Protein AF-A0A3N5NMN5-F1 (afdb_monomer_lite)

Radius of gyration: 17.72 Å; chains: 1; bounding box: 63×18×40 Å

Secondary structure (DSSP, 8-state):
---HHHHHHHHHHHHHHHS-GGGT-SGGGHHHHHHT-----S---HHHHTT-SPPPP----GGGSTTTS----------

Structure (mmCIF, N/CA/C/O backbone):
data_AF-A0A3N5NMN5-F1
#
_entry.id   AF-A0A3N5NMN5-F1
#
loop_
_atom_site.group_PDB
_atom_site.id
_atom_site.type_symbol
_atom_site.label_atom_id
_atom_site.label_alt_id
_atom_site.label_comp_id
_atom_site.label_asym_id
_atom_site.label_entity_id
_atom_site.label_seq_id
_atom_site.pdbx_PDB_ins_code
_atom_site.Cartn_x
_atom_site.Cartn_y
_atom_site.Cartn_z
_atom_site.occupancy
_atom_site.B_iso_or_equiv
_atom_site.auth_seq_id
_atom_site.auth_comp_id
_atom_site.auth_asym_id
_atom_site.auth_atom_id
_atom_site.pdbx_PDB_model_num
ATOM 1 N N . ASP A 1 1 ? -25.228 9.283 10.023 1.00 57.91 1 ASP A N 1
ATOM 2 C CA . ASP A 1 1 ? -24.192 9.624 11.013 1.00 57.91 1 ASP A CA 1
ATOM 3 C C . ASP A 1 1 ? -23.387 8.394 11.389 1.00 57.91 1 ASP A C 1
ATOM 5 O O . ASP A 1 1 ? -23.946 7.439 11.913 1.00 57.91 1 ASP A O 1
ATOM 9 N N . GLU A 1 2 ? -22.095 8.383 11.056 1.00 70.12 2 GLU A N 1
ATOM 10 C CA . GLU A 1 2 ? -21.141 7.432 11.643 1.00 70.12 2 GLU A CA 1
ATOM 11 C C . GLU A 1 2 ? -20.841 7.869 13.079 1.00 70.12 2 GLU A C 1
ATOM 13 O O . GLU A 1 2 ? -20.655 9.056 13.348 1.00 70.12 2 GLU A O 1
ATOM 18 N N . THR A 1 3 ? -20.768 6.920 14.014 1.00 90.50 3 THR A N 1
ATOM 19 C CA . THR A 1 3 ? -20.277 7.233 15.359 1.00 90.50 3 THR A CA 1
ATOM 20 C C . THR A 1 3 ? -18.782 7.581 15.284 1.00 90.50 3 THR A C 1
ATOM 22 O O . THR A 1 3 ? -18.067 7.002 14.458 1.00 90.50 3 THR A O 1
ATOM 25 N N . PRO A 1 4 ? -18.259 8.468 16.154 1.00 95.19 4 PRO A N 1
ATOM 26 C CA . PRO A 1 4 ? -16.838 8.8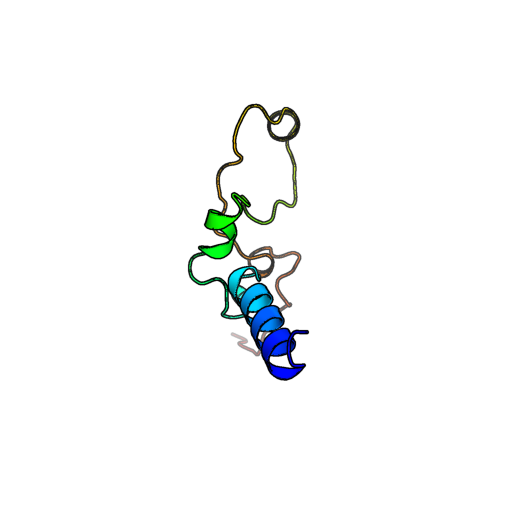31 16.152 1.00 95.19 4 PRO A CA 1
ATOM 27 C C . PRO A 1 4 ? -15.892 7.624 16.225 1.00 95.19 4 PRO A C 1
ATOM 29 O O . PRO A 1 4 ? -14.832 7.619 15.605 1.00 95.19 4 PRO A O 1
ATOM 32 N N . PHE A 1 5 ? -16.303 6.571 16.937 1.00 95.56 5 PHE A N 1
ATOM 33 C CA . PHE A 1 5 ? -15.567 5.312 17.009 1.00 95.56 5 PHE A CA 1
ATOM 34 C C . PHE A 1 5 ? -15.471 4.609 15.648 1.00 95.56 5 PHE A C 1
ATOM 36 O O . PHE A 1 5 ? -14.377 4.236 15.229 1.00 95.56 5 PHE A O 1
ATOM 43 N N . PHE A 1 6 ? -16.594 4.442 14.942 1.00 96.50 6 PHE A N 1
ATOM 44 C CA . PHE A 1 6 ? -16.587 3.753 13.651 1.00 96.50 6 PHE A CA 1
ATOM 45 C C . PHE A 1 6 ? -15.770 4.524 12.611 1.00 96.50 6 PHE A C 1
ATOM 47 O O . PHE A 1 6 ? -14.962 3.925 11.902 1.00 96.50 6 PHE A O 1
ATOM 54 N N . ALA A 1 7 ? -15.914 5.852 12.577 1.00 96.56 7 ALA A N 1
ATOM 55 C CA . ALA A 1 7 ? -15.133 6.711 11.693 1.00 96.56 7 ALA A CA 1
ATOM 56 C C . ALA A 1 7 ? -13.619 6.540 11.924 1.00 96.56 7 ALA A C 1
ATOM 58 O O . ALA A 1 7 ? -12.850 6.414 10.967 1.00 96.56 7 ALA A O 1
ATOM 59 N N . LEU A 1 8 ? -13.193 6.463 13.190 1.00 97.38 8 LEU A N 1
ATOM 60 C CA . LEU A 1 8 ? -11.794 6.260 13.565 1.00 97.38 8 LEU A CA 1
ATOM 61 C C . LEU A 1 8 ? -11.267 4.890 13.113 1.00 97.38 8 LEU A C 1
ATOM 63 O O . LEU A 1 8 ? -10.213 4.806 12.481 1.00 97.38 8 LEU A O 1
ATOM 67 N N . VAL A 1 9 ? -12.016 3.818 13.389 1.00 97.50 9 VAL A N 1
ATOM 68 C CA . VAL A 1 9 ? -11.645 2.454 12.973 1.00 97.50 9 VAL A CA 1
ATOM 69 C C . VAL A 1 9 ? -11.546 2.360 11.452 1.00 97.50 9 VAL A C 1
ATOM 71 O O . VAL A 1 9 ? -10.573 1.816 10.924 1.00 97.50 9 VAL A O 1
ATOM 74 N N . ARG A 1 10 ? -12.516 2.933 10.732 1.00 97.06 10 ARG A N 1
ATOM 75 C CA . ARG A 1 10 ? -12.515 2.979 9.268 1.00 97.06 10 ARG A CA 1
ATOM 76 C C . ARG A 1 10 ? -11.286 3.717 8.737 1.00 97.06 10 ARG A C 1
ATOM 78 O O . ARG A 1 10 ? -10.611 3.201 7.848 1.00 97.06 10 ARG A O 1
ATOM 85 N N . ALA A 1 11 ? -10.968 4.887 9.289 1.00 97.56 11 ALA A N 1
ATOM 86 C CA . ALA A 1 11 ? -9.808 5.672 8.876 1.00 97.56 11 ALA A CA 1
ATOM 87 C C . ALA A 1 11 ? -8.491 4.904 9.073 1.00 97.56 11 ALA A C 1
ATOM 89 O O . ALA A 1 11 ? -7.702 4.796 8.134 1.00 97.56 11 ALA A O 1
ATOM 90 N N . HIS A 1 12 ? -8.275 4.308 10.247 1.00 96.94 12 HIS A N 1
ATOM 91 C CA . HIS A 1 12 ? -7.057 3.539 10.515 1.00 96.94 12 HIS A CA 1
ATOM 92 C C . HIS A 1 12 ? -6.966 2.250 9.701 1.00 96.94 12 HIS A C 1
ATOM 94 O O . HIS A 1 12 ? -5.873 1.867 9.291 1.00 96.94 12 HIS A O 1
ATOM 100 N N . THR A 1 13 ? -8.096 1.608 9.399 1.00 96.88 13 THR A N 1
ATOM 101 C CA . THR A 1 13 ? -8.114 0.436 8.513 1.00 96.88 13 THR A CA 1
ATOM 102 C C . THR A 1 13 ? -7.651 0.816 7.113 1.00 96.88 13 THR A C 1
ATOM 104 O O . THR A 1 13 ? -6.806 0.132 6.542 1.00 96.88 13 THR A O 1
ATOM 107 N N . LEU A 1 14 ? -8.148 1.931 6.565 1.00 97.44 14 LEU A N 1
ATOM 108 C CA . LEU A 1 14 ? -7.700 2.428 5.263 1.00 97.44 14 LEU A CA 1
ATOM 109 C C . LEU A 1 14 ? -6.209 2.786 5.291 1.00 97.44 14 LEU A C 1
ATOM 111 O O . LEU A 1 14 ? -5.472 2.374 4.399 1.00 97.44 14 LEU A O 1
ATOM 115 N N . GLN A 1 15 ? -5.750 3.482 6.335 1.00 97.31 15 GLN A N 1
ATOM 116 C CA . GLN A 1 15 ? -4.331 3.798 6.509 1.00 97.31 15 GLN A CA 1
ATOM 117 C C . GLN A 1 15 ? -3.478 2.528 6.528 1.00 97.31 15 GLN A C 1
ATOM 119 O O . GLN A 1 15 ? -2.566 2.413 5.722 1.00 97.31 15 GLN A O 1
ATOM 124 N N . GLY A 1 16 ? -3.801 1.549 7.373 1.00 97.50 16 GLY A N 1
ATOM 125 C CA . GLY A 1 16 ? -3.044 0.300 7.461 1.00 97.50 16 GLY A CA 1
ATOM 126 C C . GLY A 1 16 ? -3.134 -0.562 6.199 1.00 97.50 16 GLY A C 1
ATOM 127 O O . GLY A 1 16 ? -2.183 -1.262 5.873 1.00 97.50 16 GLY A O 1
ATOM 128 N N . THR A 1 17 ? -4.244 -0.508 5.460 1.00 97.88 17 THR A N 1
ATOM 129 C CA . THR A 1 17 ? -4.418 -1.287 4.221 1.00 97.88 17 THR A CA 1
ATOM 130 C C . THR A 1 17 ? -3.570 -0.728 3.084 1.00 97.88 17 THR A C 1
ATOM 132 O O . THR A 1 17 ? -3.009 -1.498 2.312 1.00 97.88 17 THR A O 1
ATOM 135 N N . PHE A 1 18 ? -3.457 0.599 2.981 1.00 96.94 18 PHE A N 1
ATOM 136 C CA . PHE A 1 18 ? -2.835 1.270 1.835 1.00 96.94 18 PHE A CA 1
ATOM 137 C C . PHE A 1 18 ? -1.501 1.965 2.155 1.00 96.94 18 PHE A C 1
ATOM 139 O O . PHE A 1 18 ? -0.928 2.604 1.271 1.00 96.94 18 PHE A O 1
ATOM 146 N N . CYS A 1 19 ? -0.986 1.850 3.384 1.00 95.88 19 CYS A N 1
ATOM 147 C CA . CYS A 1 19 ? 0.307 2.419 3.764 1.00 95.88 19 CYS A CA 1
ATOM 148 C C . CYS A 1 19 ? 1.484 1.761 3.032 1.00 95.88 19 CYS A C 1
ATOM 150 O O . CYS A 1 19 ? 1.353 0.758 2.328 1.00 95.88 19 CYS A O 1
ATOM 152 N N . ASP A 1 20 ? 2.670 2.324 3.239 1.00 94.88 20 ASP A N 1
ATOM 153 C CA . ASP A 1 20 ? 3.912 1.638 2.913 1.00 94.88 20 ASP A CA 1
ATOM 154 C C . ASP A 1 20 ? 4.075 0.375 3.792 1.00 94.88 20 ASP A C 1
ATOM 156 O O . ASP A 1 20 ? 3.859 0.463 5.009 1.00 94.88 20 ASP A O 1
ATOM 160 N N . PRO A 1 21 ? 4.444 -0.793 3.226 1.00 95.06 21 PRO A N 1
ATOM 161 C CA . PRO A 1 21 ? 4.581 -2.024 4.005 1.00 95.06 21 PRO A CA 1
ATOM 162 C C . PRO A 1 21 ? 5.638 -1.980 5.116 1.00 95.06 21 PRO A C 1
ATOM 164 O O . PRO A 1 21 ? 5.554 -2.762 6.061 1.00 95.06 21 PRO A O 1
ATOM 167 N N . ALA A 1 22 ? 6.605 -1.055 5.060 1.00 92.75 22 ALA A N 1
ATOM 168 C CA . ALA A 1 22 ? 7.610 -0.890 6.112 1.00 92.75 22 ALA A CA 1
ATOM 169 C C . ALA A 1 22 ? 7.013 -0.475 7.468 1.00 92.75 22 ALA A C 1
ATOM 171 O O . ALA A 1 22 ? 7.629 -0.711 8.504 1.00 92.75 22 ALA A O 1
ATOM 172 N N . TYR A 1 23 ? 5.801 0.091 7.493 1.00 91.00 23 TYR A N 1
ATOM 173 C CA . TYR A 1 23 ? 5.091 0.405 8.738 1.00 91.00 23 TYR A CA 1
ATOM 174 C C . TYR A 1 23 ? 4.346 -0.799 9.343 1.00 91.00 23 TYR A C 1
ATOM 176 O O . TYR A 1 23 ? 3.630 -0.645 10.330 1.00 91.00 23 TYR A O 1
ATOM 184 N N . GLY A 1 24 ? 4.476 -1.994 8.756 1.00 91.94 24 GLY A N 1
ATOM 185 C CA . GLY A 1 24 ? 3.845 -3.230 9.232 1.00 91.94 24 GLY A CA 1
ATOM 186 C C . GLY A 1 24 ? 2.404 -3.450 8.751 1.00 91.94 24 GLY A C 1
ATOM 187 O O . GLY A 1 24 ? 1.852 -4.527 8.969 1.00 91.94 24 GLY A O 1
ATOM 188 N N . GLY A 1 25 ? 1.798 -2.464 8.081 1.00 95.50 25 GLY A N 1
ATOM 189 C CA . GLY A 1 25 ? 0.555 -2.627 7.320 1.00 95.50 25 GLY A CA 1
ATOM 190 C C . GLY A 1 25 ? 0.810 -3.088 5.880 1.00 95.50 25 GLY A C 1
ATOM 191 O O . GLY A 1 25 ? 1.925 -3.464 5.535 1.00 95.50 25 GLY A O 1
ATOM 192 N N . ASN A 1 26 ? -0.228 -3.071 5.036 1.00 97.31 26 ASN A N 1
ATOM 193 C CA . ASN A 1 26 ? -0.172 -3.389 3.601 1.00 97.31 26 ASN A CA 1
ATOM 194 C C . ASN A 1 26 ? 0.726 -4.601 3.269 1.00 97.31 26 ASN A C 1
ATOM 196 O O . ASN A 1 26 ? 1.590 -4.560 2.388 1.00 97.31 26 ASN A O 1
ATOM 200 N N . ALA A 1 27 ? 0.556 -5.686 4.027 1.00 95.62 27 ALA A N 1
ATOM 201 C CA . ALA A 1 27 ? 1.403 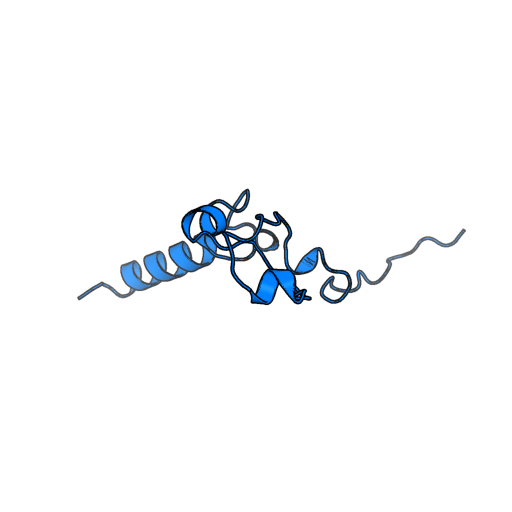-6.861 3.907 1.00 95.62 27 ALA A CA 1
ATOM 202 C C . ALA A 1 27 ? 1.398 -7.387 2.466 1.00 95.62 27 ALA A C 1
ATOM 204 O O . ALA A 1 27 ? 0.351 -7.477 1.821 1.00 95.62 27 ALA A O 1
ATOM 205 N N . ASN A 1 28 ? 2.583 -7.730 1.960 1.00 94.75 28 ASN A N 1
ATOM 206 C CA . ASN A 1 28 ? 2.782 -8.198 0.587 1.00 94.75 28 ASN A CA 1
ATOM 207 C C . ASN A 1 28 ? 2.257 -7.243 -0.501 1.00 94.75 28 ASN A C 1
ATOM 209 O O . ASN A 1 28 ? 2.069 -7.680 -1.635 1.00 94.75 28 ASN A O 1
ATOM 213 N N . PHE A 1 29 ? 2.083 -5.953 -0.188 1.00 96.31 29 PHE A N 1
ATOM 214 C CA . PHE A 1 29 ? 1.631 -4.921 -1.125 1.00 96.31 29 PHE A CA 1
ATOM 215 C C . PHE A 1 29 ? 0.186 -5.110 -1.626 1.00 96.31 29 PHE A C 1
ATOM 217 O O . PHE A 1 29 ? -0.196 -4.509 -2.627 1.00 96.31 29 PHE A O 1
ATOM 224 N N . VAL A 1 30 ? -0.643 -5.907 -0.937 1.00 96.25 30 VAL A N 1
ATOM 225 C CA . VAL A 1 30 ? -2.007 -6.241 -1.395 1.00 96.25 30 VAL A CA 1
ATOM 226 C C . VAL A 1 30 ? -2.884 -4.999 -1.579 1.00 96.25 30 VAL A C 1
ATOM 228 O O . VAL A 1 30 ? -3.632 -4.915 -2.548 1.00 96.25 30 VAL A O 1
ATOM 231 N N . GLY A 1 31 ? -2.784 -4.006 -0.696 1.00 96.50 31 GLY A N 1
ATOM 232 C CA . GLY A 1 31 ? -3.513 -2.748 -0.845 1.00 96.50 31 GLY A CA 1
ATOM 233 C C . GLY A 1 31 ? -3.087 -1.963 -2.085 1.00 96.50 31 GLY A C 1
ATOM 234 O O . GLY A 1 31 ? -3.922 -1.349 -2.746 1.00 96.50 31 GLY A O 1
ATOM 235 N N . TRP A 1 32 ? -1.806 -2.010 -2.448 1.00 96.25 32 TRP A N 1
ATOM 236 C CA . TRP A 1 32 ? -1.323 -1.387 -3.682 1.00 96.25 32 TRP A CA 1
ATOM 237 C C . TRP A 1 32 ? -1.794 -2.152 -4.918 1.00 96.25 32 TRP A C 1
ATOM 239 O O . TRP A 1 32 ? -2.245 -1.519 -5.872 1.00 96.25 32 TRP A O 1
ATOM 249 N N . ASP A 1 33 ? -1.787 -3.486 -4.867 1.00 94.50 33 ASP A N 1
ATOM 250 C CA . ASP A 1 33 ? -2.320 -4.341 -5.932 1.00 94.50 33 ASP A CA 1
ATOM 251 C C . ASP A 1 33 ? -3.815 -4.044 -6.178 1.00 94.50 33 ASP A C 1
ATOM 253 O O . ASP A 1 33 ? -4.232 -3.904 -7.328 1.00 94.50 33 ASP A O 1
ATOM 257 N N . LEU A 1 34 ? -4.610 -3.841 -5.117 1.00 95.25 34 LEU A N 1
ATOM 258 C CA . LEU A 1 34 ? -6.027 -3.457 -5.216 1.00 95.25 34 LEU A CA 1
ATOM 259 C C . LEU A 1 34 ? -6.245 -2.104 -5.908 1.00 95.25 34 LEU A C 1
ATOM 261 O O . LEU A 1 34 ? -7.217 -1.940 -6.642 1.00 95.25 34 LEU A O 1
ATOM 265 N N . LEU A 1 35 ? -5.356 -1.135 -5.680 1.00 93.25 35 LEU A N 1
ATOM 266 C CA . LEU A 1 35 ? -5.420 0.182 -6.323 1.00 93.25 35 LEU A CA 1
ATOM 267 C C . LEU A 1 35 ? -4.816 0.188 -7.735 1.00 93.25 35 LEU A C 1
ATOM 269 O O . LEU A 1 35 ? -4.926 1.191 -8.439 1.00 93.25 35 LEU A O 1
ATOM 273 N N . GLY A 1 36 ? -4.128 -0.884 -8.138 1.00 91.62 36 GLY A N 1
ATOM 274 C CA . GLY A 1 36 ? -3.258 -0.871 -9.314 1.00 91.62 36 GLY A CA 1
ATOM 275 C C . GLY A 1 36 ? -2.072 0.091 -9.164 1.00 91.62 36 GLY A C 1
ATOM 276 O O . GLY A 1 36 ? -1.522 0.552 -10.166 1.00 91.62 36 GLY A O 1
ATOM 277 N N . TYR A 1 37 ? -1.687 0.428 -7.929 1.00 92.12 37 TYR A N 1
ATOM 278 C CA . TYR A 1 37 ? -0.560 1.311 -7.664 1.00 92.12 37 TYR A CA 1
ATOM 279 C C . TYR A 1 37 ? 0.756 0.539 -7.853 1.00 92.12 37 TYR A C 1
ATOM 281 O O . TYR A 1 37 ? 1.017 -0.422 -7.132 1.00 92.12 37 TYR A O 1
ATOM 289 N N . PRO A 1 38 ? 1.630 0.945 -8.791 1.00 90.25 38 PRO A N 1
ATOM 290 C CA . PRO A 1 38 ? 2.814 0.170 -9.161 1.00 90.25 38 PRO A CA 1
ATOM 291 C C . PRO A 1 38 ? 3.990 0.330 -8.183 1.00 90.25 38 PRO A C 1
ATOM 293 O O . PRO A 1 38 ? 5.086 -0.140 -8.487 1.00 90.25 38 PRO A O 1
ATOM 296 N N . GLY A 1 39 ? 3.794 1.012 -7.054 1.00 91.38 39 GLY A N 1
ATOM 297 C CA . GLY A 1 39 ? 4.836 1.342 -6.085 1.00 91.38 39 GLY A CA 1
ATOM 298 C C . GLY A 1 39 ? 5.535 2.679 -6.342 1.00 91.38 39 GLY A C 1
ATOM 299 O O . GLY A 1 39 ? 5.319 3.351 -7.356 1.00 91.38 39 GLY A O 1
ATOM 300 N N . VAL A 1 40 ? 6.391 3.066 -5.392 1.00 89.56 40 VAL A N 1
ATOM 301 C CA . VAL A 1 40 ? 7.132 4.335 -5.415 1.00 89.56 40 VAL A CA 1
ATOM 302 C C . VAL A 1 40 ? 8.160 4.326 -6.543 1.00 89.56 40 VAL A C 1
ATOM 304 O O . VAL A 1 40 ? 8.983 3.414 -6.636 1.00 89.56 40 VAL A O 1
ATOM 307 N N . ARG A 1 41 ? 8.147 5.368 -7.381 1.00 86.56 41 ARG A N 1
ATOM 308 C CA . ARG A 1 41 ? 9.093 5.573 -8.487 1.00 86.56 41 ARG A CA 1
ATOM 309 C C . ARG A 1 41 ? 9.760 6.931 -8.342 1.00 86.56 41 ARG A C 1
ATOM 311 O O . ARG A 1 41 ? 9.087 7.954 -8.321 1.00 86.56 41 ARG A O 1
ATOM 318 N N . LEU A 1 42 ? 11.085 6.924 -8.249 1.00 86.06 42 LEU A N 1
ATOM 319 C CA . LEU A 1 42 ? 11.891 8.142 -8.098 1.00 86.06 42 LEU A CA 1
ATOM 320 C C . LEU A 1 42 ? 12.281 8.762 -9.439 1.00 86.06 42 LEU A C 1
ATOM 322 O O . LEU A 1 42 ? 12.691 9.916 -9.503 1.00 86.06 42 LEU A O 1
ATOM 326 N N . ASN A 1 43 ? 12.174 7.980 -10.511 1.00 85.25 43 ASN A N 1
ATOM 327 C CA . ASN A 1 43 ? 12.429 8.407 -11.871 1.00 85.25 43 ASN A CA 1
ATOM 328 C C . ASN A 1 43 ? 11.295 7.943 -12.792 1.00 85.25 43 ASN A C 1
ATOM 330 O O . 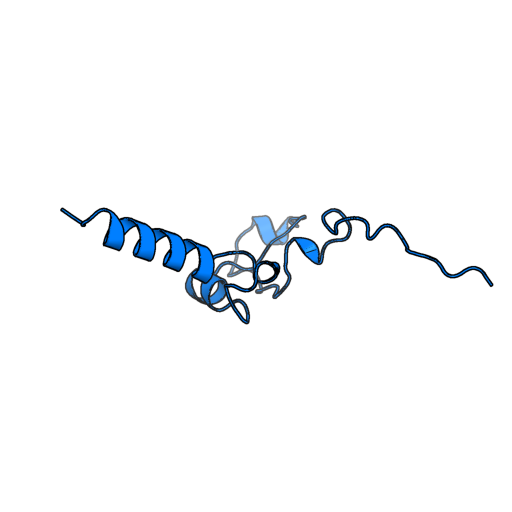ASN A 1 43 ? 10.607 6.954 -12.533 1.00 85.25 43 ASN A O 1
ATOM 334 N N . ALA A 1 44 ? 11.106 8.682 -13.880 1.00 82.44 44 ALA A N 1
ATOM 335 C CA . ALA A 1 44 ? 10.207 8.318 -14.962 1.00 82.44 44 ALA A CA 1
ATOM 336 C C . ALA A 1 44 ? 10.973 8.445 -16.275 1.00 82.44 44 ALA A C 1
ATOM 338 O O . ALA A 1 44 ? 11.588 9.478 -16.547 1.00 82.44 44 ALA A O 1
ATOM 339 N N . THR A 1 45 ? 10.957 7.394 -17.085 1.00 84.62 45 THR A N 1
ATOM 340 C CA . THR A 1 45 ? 11.511 7.446 -18.438 1.00 84.62 45 THR A CA 1
ATOM 341 C C . THR A 1 45 ? 10.502 8.079 -19.398 1.00 84.62 45 THR A C 1
ATOM 343 O O . THR A 1 45 ? 9.299 8.106 -19.134 1.00 84.62 45 THR A O 1
ATOM 346 N N . ALA A 1 46 ? 10.960 8.534 -20.568 1.00 85.06 46 ALA A N 1
ATOM 347 C CA . ALA A 1 46 ? 10.055 9.006 -21.620 1.00 85.06 46 ALA A CA 1
ATOM 348 C C . ALA A 1 46 ? 9.051 7.924 -22.070 1.00 85.06 46 ALA A C 1
ATOM 350 O O . ALA A 1 46 ? 7.976 8.248 -22.563 1.00 85.06 46 ALA A O 1
ATOM 351 N N . ALA A 1 47 ? 9.382 6.638 -21.907 1.00 81.69 47 ALA A N 1
ATOM 352 C CA . ALA A 1 47 ? 8.456 5.542 -22.175 1.00 81.69 47 ALA A CA 1
ATOM 353 C C . ALA A 1 47 ? 7.369 5.430 -21.092 1.00 81.69 47 ALA A C 1
ATOM 355 O O . ALA A 1 47 ? 6.202 5.276 -21.440 1.00 81.69 47 ALA A O 1
ATOM 356 N N . ASP A 1 48 ? 7.722 5.583 -19.810 1.00 81.31 48 ASP A N 1
ATOM 357 C CA . ASP A 1 48 ? 6.751 5.577 -18.702 1.00 81.31 48 ASP A CA 1
ATOM 358 C C . ASP A 1 48 ? 5.738 6.728 -18.837 1.00 81.31 48 ASP A C 1
ATOM 360 O O . ASP A 1 48 ? 4.543 6.544 -18.619 1.00 81.31 48 ASP A O 1
ATOM 364 N N . GLN A 1 49 ? 6.201 7.904 -19.275 1.00 83.44 49 GLN A N 1
ATOM 365 C CA . GLN A 1 49 ? 5.357 9.087 -19.495 1.00 83.44 49 GLN A CA 1
ATOM 366 C C . GLN A 1 49 ? 4.342 8.920 -20.628 1.00 83.44 49 GLN A C 1
ATOM 368 O O . GLN A 1 49 ? 3.300 9.568 -20.620 1.00 83.44 49 GLN A O 1
ATOM 373 N N . ARG A 1 50 ? 4.623 8.053 -21.607 1.00 85.12 50 ARG A N 1
ATOM 374 C CA . ARG A 1 50 ? 3.682 7.768 -22.700 1.00 85.12 50 ARG A CA 1
ATOM 375 C C . ARG A 1 50 ? 2.469 6.967 -22.229 1.00 85.12 50 ARG A C 1
ATOM 377 O O . AR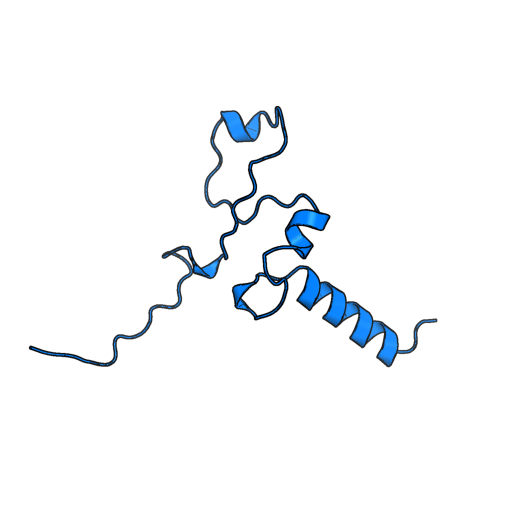G A 1 50 ? 1.531 6.829 -23.005 1.00 85.12 50 ARG A O 1
ATOM 384 N N . MET A 1 51 ? 2.493 6.434 -20.999 1.00 79.12 51 MET A N 1
ATOM 385 C CA . MET A 1 51 ? 1.379 5.727 -20.356 1.00 79.12 51 MET A CA 1
ATOM 386 C C . MET A 1 51 ? 0.736 4.651 -21.249 1.00 79.12 51 MET A C 1
ATOM 388 O O . MET A 1 51 ? -0.468 4.423 -21.190 1.00 79.12 51 MET A O 1
ATOM 392 N N . SER A 1 52 ? 1.520 3.968 -22.091 1.00 75.56 52 SER A N 1
ATOM 393 C CA . SER A 1 52 ? 0.972 3.037 -23.089 1.00 75.56 52 SER A CA 1
ATOM 394 C C . SER A 1 52 ? 0.520 1.686 -22.502 1.00 75.56 52 SER A C 1
ATOM 396 O O . SER A 1 52 ? 0.288 0.739 -23.251 1.00 75.56 52 SER A O 1
ATOM 398 N N . GLY A 1 53 ? 0.441 1.566 -21.173 1.00 80.00 53 GLY A N 1
ATOM 399 C CA . GLY A 1 53 ? 0.049 0.365 -20.440 1.00 80.00 53 GLY A CA 1
ATOM 400 C C . GLY A 1 53 ? 0.188 0.542 -18.926 1.00 80.00 53 GLY A C 1
ATOM 401 O O . GLY A 1 53 ? 0.659 1.576 -18.447 1.00 80.00 53 GLY A O 1
ATOM 402 N N . TYR A 1 54 ? -0.205 -0.484 -18.168 1.00 78.88 54 TYR A N 1
ATOM 403 C CA . TYR A 1 54 ? -0.004 -0.506 -16.721 1.00 78.88 54 TYR A CA 1
ATOM 404 C C . TYR A 1 54 ? 1.485 -0.596 -16.390 1.00 78.88 54 TYR A C 1
ATOM 406 O O . TYR A 1 54 ? 2.214 -1.443 -16.917 1.00 78.88 54 TYR A O 1
ATOM 414 N N . ALA A 1 55 ? 1.938 0.280 -15.496 1.00 82.88 55 ALA A N 1
ATOM 415 C CA . ALA A 1 55 ? 3.297 0.226 -14.991 1.00 82.88 55 ALA A CA 1
ATOM 416 C C . ALA A 1 55 ? 3.520 -1.101 -14.251 1.00 82.88 55 ALA A C 1
ATOM 418 O O . ALA A 1 55 ? 2.681 -1.538 -13.465 1.00 82.88 55 ALA A O 1
ATOM 419 N N . LYS A 1 56 ? 4.671 -1.740 -14.488 1.00 84.62 56 LYS A N 1
ATOM 420 C CA . LYS A 1 56 ? 5.031 -2.978 -13.785 1.00 84.62 56 LYS A CA 1
ATOM 421 C C . LYS A 1 56 ? 5.075 -2.714 -12.271 1.00 84.62 56 LYS A C 1
ATOM 423 O O . LYS A 1 56 ? 5.786 -1.780 -11.879 1.00 84.62 56 LYS A O 1
ATOM 428 N N . PRO A 1 57 ? 4.371 -3.502 -11.439 1.00 88.62 57 PRO A N 1
ATOM 429 C CA . PRO A 1 57 ? 4.436 -3.346 -9.994 1.00 88.62 57 PRO A CA 1
ATOM 430 C C . PRO A 1 57 ? 5.855 -3.560 -9.477 1.00 88.62 57 PRO A C 1
ATOM 432 O O . PRO A 1 57 ? 6.530 -4.525 -9.843 1.00 88.62 57 PRO A O 1
ATOM 435 N N . ILE A 1 58 ? 6.301 -2.651 -8.620 1.00 87.38 58 ILE A N 1
ATOM 436 C CA . ILE A 1 58 ? 7.567 -2.724 -7.907 1.00 87.38 58 ILE A CA 1
ATOM 437 C C . ILE A 1 58 ? 7.218 -2.945 -6.437 1.00 87.38 58 ILE A C 1
ATOM 439 O O . ILE A 1 58 ? 6.725 -2.047 -5.758 1.00 87.38 58 ILE A O 1
ATOM 443 N N . ARG A 1 59 ? 7.473 -4.161 -5.945 1.00 88.69 59 ARG A N 1
ATOM 444 C CA . ARG A 1 59 ? 7.273 -4.550 -4.541 1.00 88.69 59 ARG A CA 1
ATOM 445 C C . ARG A 1 59 ? 8.413 -4.024 -3.675 1.00 88.69 59 ARG A C 1
ATOM 447 O O . ARG A 1 59 ? 9.256 -4.788 -3.218 1.00 88.69 59 ARG A O 1
ATOM 454 N N . ARG A 1 60 ? 8.476 -2.701 -3.548 1.00 90.44 60 ARG A N 1
ATOM 455 C CA . ARG A 1 60 ? 9.529 -1.976 -2.841 1.00 90.44 60 ARG A CA 1
ATOM 456 C C . ARG A 1 60 ? 8.918 -0.871 -1.984 1.00 90.44 60 ARG A C 1
ATOM 458 O O . ARG A 1 60 ? 8.101 -0.095 -2.482 1.00 90.44 60 ARG A O 1
ATOM 465 N N . SER A 1 61 ? 9.330 -0.809 -0.724 1.00 89.06 61 SER A N 1
ATOM 466 C CA . SER A 1 61 ? 9.018 0.288 0.194 1.00 89.06 61 SER A CA 1
ATOM 467 C C . SER A 1 61 ? 9.767 1.567 -0.199 1.00 89.06 61 SER A C 1
ATOM 469 O O . SER A 1 61 ? 10.847 1.519 -0.790 1.00 89.06 61 SER A O 1
ATOM 471 N N . ALA A 1 62 ? 9.250 2.733 0.186 1.00 87.56 62 ALA A N 1
ATOM 472 C CA . ALA A 1 62 ? 9.998 3.986 0.137 1.00 87.56 62 ALA A CA 1
ATOM 473 C C . ALA A 1 62 ? 11.341 3.896 0.892 1.00 87.56 62 ALA A C 1
ATOM 475 O O . ALA A 1 62 ? 12.331 4.473 0.447 1.00 87.56 62 ALA A O 1
ATOM 476 N N . TYR A 1 63 ? 11.398 3.138 1.989 1.00 86.19 63 TYR A N 1
ATOM 477 C CA . TYR A 1 63 ? 12.593 3.015 2.829 1.00 86.19 63 TYR A CA 1
ATOM 478 C C . TYR A 1 63 ? 13.653 2.055 2.281 1.00 86.19 63 TYR A C 1
ATOM 480 O O . TYR A 1 63 ? 14.796 2.100 2.726 1.00 86.19 63 TYR A O 1
ATOM 488 N N . ASP A 1 64 ? 13.322 1.254 1.266 1.00 86.19 64 ASP A N 1
ATOM 489 C CA . ASP A 1 64 ? 14.319 0.448 0.551 1.00 86.19 64 ASP A CA 1
ATOM 490 C C . ASP A 1 64 ? 15.227 1.321 -0.338 1.00 86.19 64 ASP A C 1
ATOM 492 O O . ASP A 1 64 ? 16.251 0.863 -0.851 1.00 86.19 64 ASP A O 1
ATOM 496 N N . TYR A 1 65 ? 14.853 2.584 -0.576 1.00 82.94 65 TYR A N 1
ATOM 497 C CA . TYR A 1 65 ? 15.691 3.534 -1.294 1.00 82.94 65 TYR A CA 1
ATOM 498 C C . TYR A 1 65 ? 16.704 4.174 -0.345 1.00 82.94 65 TYR A C 1
ATOM 500 O O . TYR A 1 65 ? 16.329 4.816 0.631 1.00 82.94 65 TYR A O 1
ATOM 508 N N . ALA A 1 66 ? 17.993 4.102 -0.690 1.00 82.00 66 ALA A N 1
ATOM 509 C CA . ALA A 1 66 ? 19.081 4.665 0.118 1.00 82.00 66 ALA A CA 1
ATOM 510 C C . ALA A 1 66 ? 18.920 6.165 0.438 1.00 82.00 66 ALA A C 1
ATOM 512 O O . ALA A 1 66 ? 19.410 6.625 1.459 1.00 82.00 66 ALA A O 1
ATOM 513 N N . MET A 1 67 ? 18.208 6.924 -0.404 1.00 81.56 67 MET A N 1
ATOM 514 C CA . MET A 1 67 ? 17.908 8.342 -0.151 1.00 81.56 67 MET A CA 1
ATOM 515 C C . MET A 1 67 ? 16.941 8.575 1.025 1.00 81.56 67 MET A C 1
ATOM 517 O O . MET A 1 67 ? 16.863 9.692 1.527 1.00 81.56 67 MET A O 1
ATOM 521 N N . PHE A 1 68 ? 16.176 7.551 1.412 1.00 78.81 68 PHE A N 1
ATOM 522 C CA . PHE A 1 68 ? 15.147 7.597 2.455 1.00 78.81 68 PHE A CA 1
ATOM 523 C C . PHE A 1 68 ? 15.383 6.593 3.579 1.00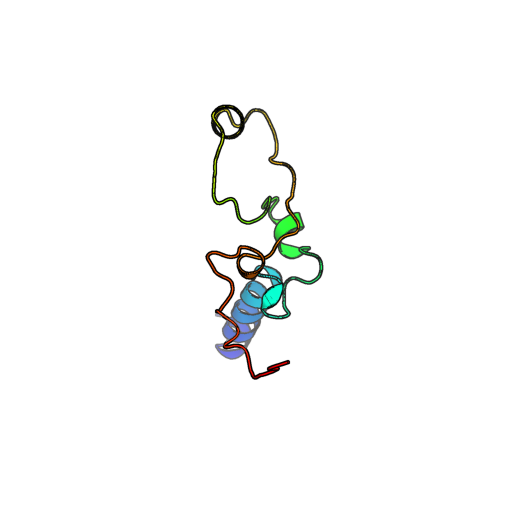 78.81 68 PHE A C 1
ATOM 525 O O . PHE A 1 68 ? 14.730 6.693 4.618 1.00 78.81 68 PHE A O 1
ATOM 532 N N . ALA A 1 69 ? 16.303 5.643 3.394 1.00 73.94 69 ALA A N 1
ATOM 533 C CA . ALA A 1 69 ? 16.814 4.836 4.483 1.00 73.94 69 ALA A CA 1
ATOM 534 C C . ALA A 1 69 ? 17.305 5.790 5.578 1.00 73.94 69 ALA A C 1
ATOM 536 O O . ALA A 1 69 ? 18.178 6.628 5.338 1.00 73.94 69 ALA A O 1
ATOM 537 N N . ALA A 1 70 ? 16.718 5.693 6.772 1.00 60.03 70 ALA A N 1
ATOM 538 C CA . ALA A 1 70 ? 17.298 6.341 7.934 1.00 60.03 70 ALA A CA 1
ATOM 539 C C . ALA A 1 70 ? 18.732 5.819 8.030 1.00 60.03 70 ALA A C 1
ATOM 541 O O . ALA A 1 70 ? 18.936 4.605 8.042 1.00 60.03 70 ALA A O 1
ATOM 542 N N . THR A 1 71 ? 19.721 6.709 8.019 1.00 49.12 71 THR A N 1
ATOM 543 C CA . THR A 1 71 ? 21.104 6.348 8.308 1.00 49.12 71 THR A CA 1
ATOM 544 C C . THR A 1 71 ? 21.101 5.583 9.624 1.00 49.12 71 THR A C 1
ATOM 546 O O . THR A 1 71 ? 20.919 6.168 10.692 1.00 49.12 71 THR A O 1
ATOM 549 N N . THR A 1 72 ? 21.259 4.261 9.559 1.00 46.62 72 THR A N 1
ATOM 550 C CA . THR A 1 72 ? 21.622 3.476 10.729 1.00 46.62 72 THR A CA 1
ATOM 551 C C . THR A 1 72 ? 22.952 4.054 11.177 1.00 46.62 72 THR A C 1
ATOM 553 O O . THR A 1 72 ? 23.963 3.875 10.504 1.00 46.62 72 THR A O 1
ATOM 556 N N . HIS A 1 73 ? 22.945 4.833 12.258 1.0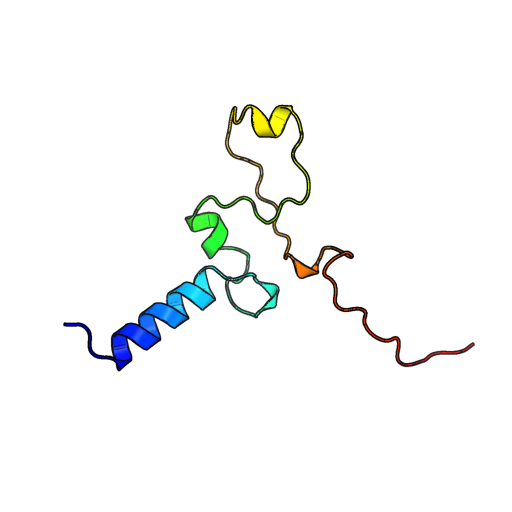0 43.09 73 HIS A N 1
ATOM 557 C CA . HIS A 1 73 ? 24.176 5.245 12.908 1.00 43.09 73 HIS A CA 1
ATOM 558 C C . HIS A 1 73 ? 24.870 3.949 13.327 1.00 43.09 73 HIS A C 1
ATOM 560 O O . HIS A 1 73 ? 24.356 3.210 14.167 1.00 43.09 73 HIS A O 1
ATOM 566 N N . GLU A 1 74 ? 25.972 3.633 12.654 1.00 43.94 74 GLU A N 1
ATOM 567 C CA . GLU A 1 74 ? 26.734 2.412 12.855 1.00 43.94 74 GLU A CA 1
ATOM 568 C C . GLU A 1 74 ? 27.197 2.337 14.312 1.00 43.94 74 GLU A C 1
ATOM 570 O O . GLU A 1 74 ? 28.127 3.022 14.741 1.00 43.94 74 GLU A O 1
ATOM 575 N N . ALA A 1 75 ? 26.525 1.500 15.098 1.00 44.62 75 ALA A N 1
ATOM 576 C CA . ALA A 1 75 ? 27.046 1.039 16.367 1.00 44.62 75 ALA A CA 1
ATOM 577 C C . ALA A 1 75 ? 28.113 -0.022 16.070 1.00 44.62 75 ALA A C 1
ATOM 579 O O . ALA A 1 75 ? 27.800 -1.197 15.926 1.00 44.62 75 ALA A O 1
ATOM 580 N N . GLY A 1 76 ? 29.354 0.453 15.937 1.00 43.59 76 GLY A N 1
ATOM 581 C CA . GLY A 1 76 ? 30.605 -0.236 16.252 1.00 43.59 76 GLY A CA 1
ATOM 582 C C . GLY A 1 76 ? 30.842 -1.633 15.676 1.00 43.59 76 GLY A C 1
ATOM 583 O O . GLY A 1 76 ? 30.317 -2.615 16.184 1.00 43.59 76 GLY A O 1
ATOM 584 N N . ASN A 1 77 ? 31.834 -1.742 14.789 1.00 39.22 77 ASN A N 1
ATOM 585 C CA . ASN A 1 77 ? 32.944 -2.648 15.082 1.00 39.22 77 ASN A CA 1
ATOM 586 C C . ASN A 1 77 ? 34.225 -2.197 14.368 1.00 39.22 77 ASN A C 1
ATOM 588 O O . ASN A 1 77 ? 34.323 -2.228 13.144 1.00 39.22 77 ASN A O 1
ATOM 592 N N . VAL A 1 78 ? 35.199 -1.773 15.172 1.00 38.28 78 VAL A N 1
ATOM 593 C CA . VAL A 1 78 ? 36.594 -1.596 14.773 1.00 38.28 78 VAL A CA 1
ATOM 594 C C . VAL A 1 78 ? 37.279 -2.961 14.770 1.00 38.28 78 VAL A C 1
ATOM 596 O O . VAL A 1 78 ? 37.277 -3.655 15.786 1.00 38.28 78 VAL A O 1
ATOM 599 N N . HIS A 1 79 ? 37.887 -3.310 13.642 1.00 33.72 79 HIS A N 1
ATOM 600 C CA . HIS A 1 79 ? 39.055 -4.181 13.563 1.00 33.72 79 HIS A CA 1
ATOM 601 C C . HIS A 1 79 ? 40.047 -3.552 12.591 1.00 33.72 79 HIS A C 1
ATOM 603 O O . HIS A 1 79 ? 39.587 -3.052 11.539 1.00 33.72 79 HIS A O 1
#

pLDDT: mean 83.66, std 16.86, range [33.72, 97.88]

Sequence (79 aa):
DETPFFALVRAHTLQGTFCDPAYGGNANFVGWDLLGYPGVRLNATAADQRMSGYAKPIRRSAYDYAMFAATTHEAGNVH

Foldseek 3Di:
DDDPVRVVVVVVVLCLCQDFCVVVGVPQVVSCVVVLNQDDDPDDDPVNVVCPDRDHRDSDGPCVDPVNPDPPPDDDDDD